Protein AF-A0A6A3IH41-F1 (afdb_monomer_lite)

Foldseek 3Di:
DLPPFDPVLLVVLLVCVVVPDDLVVSCVVGSDHSVNSVVVNVPVVPDCDDDDD

Radius of gyration: 11.87 Å; chains: 1; bounding box: 21×22×36 Å

pLDDT: mean 80.5, std 15.67, range [38.09, 92.44]

Sequence (53 aa):
MKAAFTEKQLEEAIDRVLAGEKLTAVADSSPVSLSTLKRKVAARNKGPGPEGP

Secondary structure (DSSP, 8-state):
------HHHHHHHHHHHHTT--HHHHHHSSSS-HHHHHHHHHHHHS-S-----

Structure (mmCIF, N/CA/C/O backbone):
data_AF-A0A6A3IH41-F1
#
_entry.id   AF-A0A6A3IH41-F1
#
loop_
_atom_site.group_PDB
_atom_site.id
_atom_site.type_symbol
_atom_site.label_atom_id
_atom_site.label_alt_id
_atom_site.label_comp_id
_atom_site.label_asym_id
_atom_site.label_entity_id
_atom_site.label_seq_id
_atom_site.pdbx_PDB_ins_code
_atom_site.Cartn_x
_atom_site.Cartn_y
_atom_site.Cartn_z
_atom_site.occupancy
_atom_site.B_iso_or_equiv
_atom_site.auth_seq_id
_atom_site.auth_comp_id
_atom_site.auth_asym_id
_atom_site.auth_atom_id
_atom_site.pdbx_PDB_model_num
ATOM 1 N N . MET A 1 1 ? 10.986 -15.560 -13.103 1.00 40.47 1 MET A N 1
ATOM 2 C CA . MET A 1 1 ? 11.756 -14.512 -12.396 1.00 40.47 1 MET A CA 1
ATOM 3 C C . MET A 1 1 ? 10.814 -13.833 -11.413 1.00 40.47 1 MET A C 1
ATOM 5 O O . MET A 1 1 ? 9.778 -13.347 -11.844 1.00 40.47 1 MET A O 1
ATOM 9 N N . LYS A 1 2 ? 11.087 -13.883 -10.104 1.00 52.22 2 LYS A N 1
ATOM 10 C CA . LYS A 1 2 ? 10.266 -13.192 -9.097 1.00 52.22 2 LYS A CA 1
ATOM 11 C C . LYS A 1 2 ? 10.668 -11.721 -9.179 1.00 52.22 2 LYS A C 1
ATOM 13 O O . LYS A 1 2 ? 11.768 -11.394 -8.750 1.00 52.22 2 LYS A O 1
ATOM 18 N N . ALA A 1 3 ? 9.871 -10.894 -9.857 1.00 57.06 3 ALA A N 1
ATOM 19 C CA . ALA A 1 3 ? 10.176 -9.476 -10.005 1.00 57.06 3 ALA A CA 1
ATOM 20 C C . ALA A 1 3 ? 10.404 -8.892 -8.606 1.00 57.06 3 ALA A C 1
ATOM 22 O O . ALA A 1 3 ? 9.512 -8.931 -7.756 1.00 57.06 3 ALA A O 1
ATOM 23 N N . ALA A 1 4 ? 11.633 -8.458 -8.340 1.00 73.19 4 ALA A N 1
ATOM 24 C CA . ALA A 1 4 ? 11.958 -7.763 -7.113 1.00 73.19 4 ALA A CA 1
ATOM 25 C C . ALA A 1 4 ? 11.295 -6.390 -7.224 1.00 73.19 4 ALA A C 1
ATOM 27 O O . ALA A 1 4 ? 11.789 -5.512 -7.925 1.00 73.19 4 ALA A O 1
ATOM 28 N N . PHE A 1 5 ? 10.118 -6.239 -6.617 1.00 80.19 5 PHE A N 1
ATOM 29 C CA . PHE A 1 5 ? 9.534 -4.920 -6.424 1.00 80.19 5 PHE A CA 1
ATOM 30 C C . PHE A 1 5 ? 10.494 -4.098 -5.562 1.00 80.19 5 PHE A C 1
ATOM 32 O O . PHE A 1 5 ? 11.166 -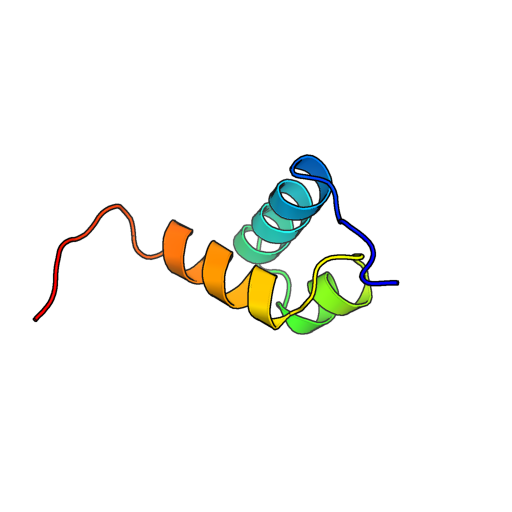4.627 -4.670 1.00 80.19 5 PHE A O 1
ATOM 39 N N . THR A 1 6 ? 10.581 -2.805 -5.840 1.00 87.06 6 THR A N 1
ATOM 40 C CA . THR A 1 6 ? 11.413 -1.911 -5.038 1.00 87.06 6 THR A CA 1
ATOM 41 C C . THR A 1 6 ? 10.728 -1.594 -3.714 1.00 87.06 6 THR A C 1
ATOM 43 O O . THR A 1 6 ? 9.507 -1.709 -3.574 1.00 87.06 6 THR A O 1
ATOM 46 N N . GLU A 1 7 ? 11.512 -1.161 -2.730 1.00 86.12 7 GLU A N 1
ATOM 47 C CA . GLU A 1 7 ? 10.974 -0.733 -1.437 1.00 86.12 7 GLU A CA 1
ATOM 48 C C . GLU A 1 7 ? 9.981 0.428 -1.608 1.00 86.12 7 GLU A C 1
ATOM 50 O O . GLU A 1 7 ? 8.902 0.403 -1.026 1.00 86.12 7 GLU A O 1
ATOM 55 N N . LYS A 1 8 ? 10.262 1.343 -2.547 1.00 88.25 8 LYS A N 1
ATOM 56 C CA . LYS A 1 8 ? 9.348 2.421 -2.939 1.00 88.25 8 LYS A CA 1
ATOM 57 C C . LYS A 1 8 ? 8.005 1.899 -3.464 1.00 88.25 8 LYS A C 1
ATOM 59 O O . LYS A 1 8 ? 6.959 2.375 -3.040 1.00 88.25 8 LYS A O 1
ATOM 64 N N . GLN A 1 9 ? 8.014 0.897 -4.347 1.00 90.12 9 GLN A N 1
ATOM 65 C CA . GLN A 1 9 ? 6.775 0.295 -4.864 1.00 90.12 9 GLN A CA 1
ATOM 66 C C . GLN A 1 9 ? 5.964 -0.386 -3.761 1.00 90.12 9 GLN A C 1
ATOM 68 O O . GLN A 1 9 ? 4.733 -0.360 -3.787 1.00 90.12 9 GLN A O 1
ATOM 73 N N . LEU A 1 10 ? 6.650 -0.992 -2.789 1.00 89.38 10 LEU A N 1
ATOM 74 C CA . LEU A 1 10 ? 6.007 -1.564 -1.617 1.00 89.38 10 LEU A CA 1
ATOM 75 C C . LEU A 1 10 ? 5.366 -0.482 -0.744 1.00 89.38 10 LEU A C 1
ATOM 77 O O . LEU A 1 10 ? 4.225 -0.658 -0.324 1.00 89.38 10 LEU A O 1
ATOM 81 N N . GLU A 1 11 ? 6.069 0.616 -0.476 1.00 90.62 11 GLU A N 1
ATOM 82 C CA . GLU A 1 11 ? 5.536 1.718 0.325 1.00 90.62 11 GLU A CA 1
ATOM 83 C C . GLU A 1 11 ? 4.349 2.407 -0.342 1.00 90.62 11 GLU A C 1
ATOM 85 O O . GLU A 1 11 ? 3.322 2.566 0.312 1.00 90.62 11 GLU A O 1
ATOM 90 N N . GLU A 1 12 ? 4.432 2.720 -1.639 1.00 92.44 12 GLU A N 1
ATOM 91 C CA . GLU A 1 12 ? 3.310 3.307 -2.384 1.00 92.44 12 GLU A CA 1
ATOM 92 C C . GLU A 1 12 ? 2.081 2.390 -2.366 1.00 92.44 12 GLU A C 1
ATOM 94 O O . GLU A 1 12 ? 0.954 2.846 -2.182 1.00 92.44 12 GLU A O 1
ATOM 99 N N . ALA A 1 13 ? 2.286 1.079 -2.515 1.00 92.00 13 ALA A N 1
ATOM 100 C CA . ALA A 1 13 ? 1.195 0.118 -2.462 1.00 92.00 13 ALA A CA 1
ATOM 101 C C . ALA A 1 13 ? 0.579 0.025 -1.051 1.00 92.00 13 ALA A C 1
ATOM 103 O O . ALA A 1 13 ? -0.638 -0.079 -0.908 1.00 92.00 13 ALA A O 1
ATOM 104 N N . ILE A 1 14 ? 1.389 0.079 0.009 1.00 91.19 14 ILE A N 1
ATOM 105 C CA . ILE A 1 14 ? 0.880 0.116 1.387 1.00 91.19 14 ILE A CA 1
ATOM 106 C C . ILE A 1 14 ? 0.085 1.403 1.627 1.00 91.19 14 ILE A C 1
ATOM 108 O O . ILE A 1 14 ? -0.997 1.329 2.204 1.00 91.19 14 ILE A O 1
ATOM 112 N N . ASP A 1 15 ? 0.590 2.551 1.176 1.00 91.94 15 ASP A N 1
ATOM 113 C CA . ASP A 1 15 ? -0.049 3.855 1.367 1.00 91.94 15 ASP A CA 1
ATOM 114 C C . ASP A 1 15 ? -1.437 3.911 0.716 1.00 91.94 15 ASP A C 1
ATOM 116 O O . ASP A 1 15 ? -2.410 4.272 1.373 1.00 91.94 15 ASP A O 1
ATOM 120 N N . ARG A 1 16 ? -1.574 3.396 -0.515 1.00 91.88 16 ARG A N 1
ATOM 121 C CA . ARG A 1 16 ? -2.878 3.264 -1.193 1.00 91.88 16 ARG A CA 1
ATOM 122 C C . ARG A 1 16 ? -3.875 2.418 -0.404 1.00 91.88 16 A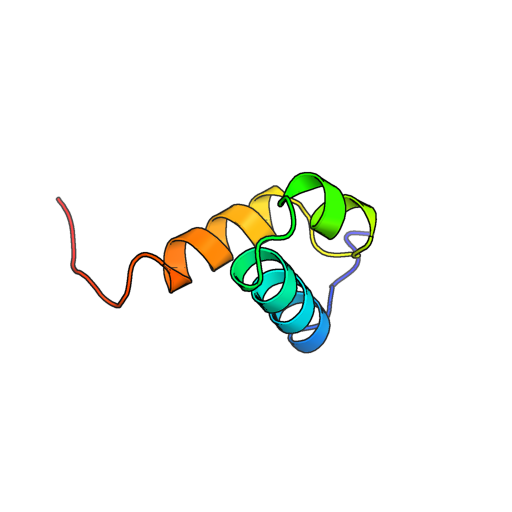RG A C 1
ATOM 124 O O . ARG A 1 16 ? -5.044 2.781 -0.291 1.00 91.88 16 ARG A O 1
ATOM 131 N N . VAL A 1 17 ? -3.423 1.304 0.177 1.00 91.44 17 VAL A N 1
ATOM 132 C CA . VAL A 1 17 ? -4.286 0.462 1.024 1.00 91.44 17 VAL A CA 1
ATOM 133 C C . VAL A 1 17 ? -4.685 1.200 2.301 1.00 91.44 17 VAL A C 1
ATOM 135 O O . VAL A 1 17 ? -5.839 1.119 2.716 1.00 91.44 17 VAL A O 1
ATOM 138 N N . LEU A 1 18 ? -3.755 1.929 2.923 1.00 87.50 18 LEU A N 1
ATOM 139 C CA . LEU A 1 18 ? -4.035 2.744 4.109 1.00 87.50 18 LEU A CA 1
ATOM 140 C C . LEU A 1 18 ? -4.970 3.924 3.798 1.00 87.50 18 LEU A C 1
ATOM 142 O O . LEU A 1 18 ? -5.771 4.293 4.652 1.00 87.50 18 LEU A O 1
ATOM 146 N N . ALA A 1 19 ? -4.938 4.450 2.572 1.00 90.69 19 ALA A N 1
ATOM 147 C CA . ALA A 1 19 ? -5.875 5.452 2.067 1.00 90.69 19 ALA A CA 1
ATOM 148 C C . ALA A 1 19 ? -7.293 4.896 1.803 1.00 90.69 19 ALA A C 1
ATOM 150 O O . ALA A 1 19 ? -8.205 5.664 1.499 1.00 90.69 19 ALA A O 1
ATOM 151 N N . GLY A 1 20 ? -7.503 3.579 1.932 1.00 88.81 20 GLY A N 1
ATOM 152 C CA . GLY A 1 20 ? -8.808 2.921 1.789 1.00 88.81 20 GLY A CA 1
ATOM 153 C C .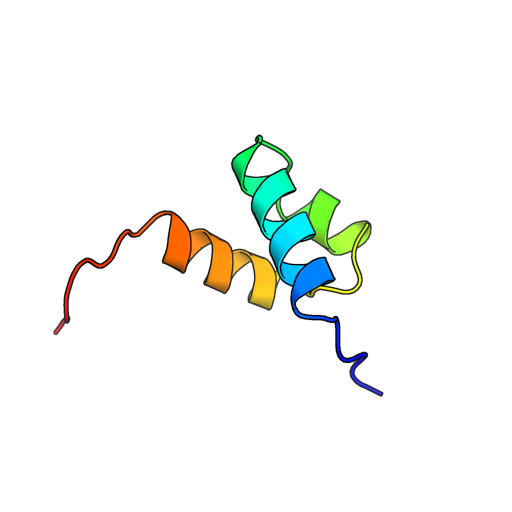 GLY A 1 20 ? -8.984 2.106 0.505 1.00 88.81 20 GLY A C 1
ATOM 154 O O . GLY A 1 20 ? -10.067 1.561 0.273 1.00 88.81 20 GLY A O 1
ATOM 155 N N . GLU A 1 21 ? -7.948 1.978 -0.328 1.00 92.19 21 GLU A N 1
ATOM 156 C CA . GLU A 1 21 ? -7.994 1.131 -1.522 1.00 92.19 21 GLU A CA 1
ATOM 157 C C . GLU A 1 21 ? -7.990 -0.366 -1.153 1.00 92.19 21 GLU A C 1
ATOM 159 O O . GLU A 1 21 ? -7.366 -0.813 -0.185 1.00 92.19 21 GLU A O 1
ATOM 164 N N . LYS A 1 22 ? -8.699 -1.194 -1.932 1.00 92.06 22 LYS A N 1
ATOM 165 C CA . LYS A 1 22 ? -8.762 -2.642 -1.676 1.00 92.06 22 LYS A CA 1
ATOM 166 C C . LYS A 1 22 ? -7.410 -3.295 -1.967 1.00 92.06 22 LYS A C 1
ATOM 168 O O . LYS A 1 22 ? -6.889 -3.163 -3.069 1.00 92.06 22 LYS A O 1
ATOM 173 N N . LEU A 1 23 ? -6.923 -4.128 -1.040 1.00 90.31 23 LEU A N 1
ATOM 174 C CA . LEU A 1 23 ? -5.690 -4.929 -1.182 1.00 90.31 23 LEU A CA 1
ATOM 175 C C . LEU A 1 23 ? -5.565 -5.643 -2.541 1.00 90.31 23 LEU A C 1
ATOM 177 O O . LEU A 1 23 ? -4.474 -5.708 -3.097 1.00 90.31 23 LEU A O 1
ATOM 181 N N 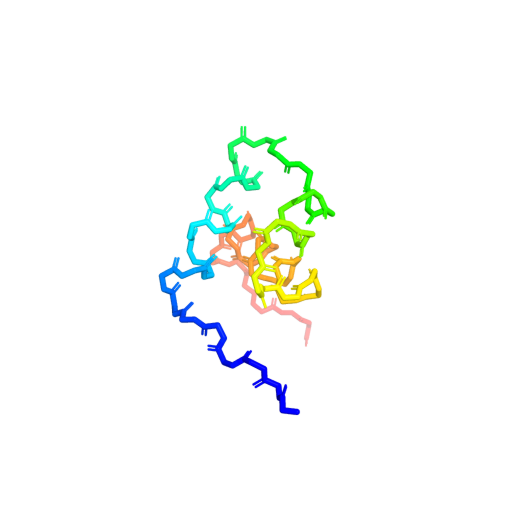. THR A 1 24 ? -6.667 -6.187 -3.067 1.00 91.94 24 THR A N 1
ATOM 182 C CA . THR A 1 24 ? -6.709 -6.869 -4.371 1.00 91.94 24 THR A CA 1
ATOM 183 C C . THR A 1 24 ? -6.510 -5.917 -5.540 1.00 91.94 24 THR A C 1
ATOM 185 O O . THR A 1 24 ? -5.790 -6.265 -6.461 1.00 91.94 24 THR A O 1
ATOM 188 N N . ALA A 1 25 ? -7.100 -4.722 -5.488 1.00 92.31 25 ALA A N 1
ATOM 189 C CA . ALA A 1 25 ? -6.946 -3.709 -6.529 1.00 92.31 25 ALA A CA 1
ATOM 190 C C . ALA A 1 25 ? -5.508 -3.177 -6.562 1.00 92.31 25 ALA A C 1
ATOM 192 O O . ALA A 1 25 ? -4.905 -3.073 -7.627 1.00 92.31 25 ALA A O 1
ATOM 193 N N . VAL A 1 26 ? -4.919 -2.941 -5.387 1.00 90.94 26 VAL A N 1
ATOM 194 C CA . VAL A 1 26 ? -3.525 -2.491 -5.293 1.00 90.94 26 VAL A CA 1
ATOM 195 C C . VAL A 1 26 ? -2.559 -3.561 -5.796 1.00 90.94 26 VAL A C 1
ATOM 197 O O . VAL A 1 26 ? -1.620 -3.244 -6.519 1.00 90.94 26 VAL A O 1
ATOM 200 N N . ALA A 1 27 ? -2.778 -4.825 -5.425 1.00 89.50 27 ALA A N 1
ATOM 201 C CA . ALA A 1 27 ? -1.935 -5.936 -5.861 1.00 89.50 27 ALA A CA 1
ATOM 202 C C . ALA A 1 27 ? -2.074 -6.256 -7.359 1.00 89.50 27 ALA A C 1
ATOM 204 O O . ALA A 1 27 ? -1.137 -6.789 -7.940 1.00 89.50 27 ALA A O 1
ATOM 205 N N . ASP A 1 28 ? -3.217 -5.945 -7.975 1.00 89.38 28 ASP A N 1
ATOM 206 C CA . ASP A 1 28 ? -3.425 -6.079 -9.422 1.00 89.38 28 ASP A CA 1
ATOM 207 C C . ASP A 1 28 ? -2.713 -4.952 -10.195 1.00 89.38 28 ASP A C 1
ATOM 209 O O . ASP A 1 28 ? -2.070 -5.187 -11.215 1.00 89.38 28 ASP A O 1
ATOM 213 N N . SER A 1 29 ? -2.726 -3.732 -9.645 1.00 86.62 29 SER A N 1
ATOM 214 C CA . SER A 1 29 ? -2.086 -2.549 -10.237 1.00 86.62 29 SER A CA 1
ATOM 215 C C . SER A 1 29 ? -0.601 -2.371 -9.864 1.00 86.62 29 SER A C 1
ATOM 217 O O . SER A 1 29 ? 0.008 -1.368 -10.253 1.00 86.62 29 SER A O 1
ATOM 219 N N . SER A 1 30 ? -0.003 -3.286 -9.096 1.00 84.06 30 SER A N 1
ATOM 220 C CA . SER A 1 30 ? 1.363 -3.161 -8.570 1.00 84.06 30 SER A CA 1
ATOM 221 C C . SER A 1 30 ? 2.155 -4.457 -8.753 1.00 84.06 30 SER A C 1
ATOM 223 O O . SER A 1 30 ? 1.592 -5.542 -8.659 1.00 84.06 30 SER A O 1
ATOM 225 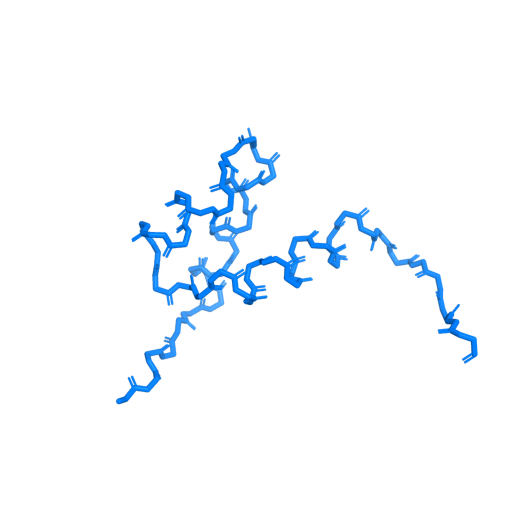N N . PRO A 1 31 ? 3.490 -4.398 -8.929 1.00 86.06 31 PRO A N 1
ATOM 226 C CA . PRO A 1 31 ? 4.333 -5.599 -8.923 1.00 86.06 31 PRO A CA 1
ATOM 227 C C . PRO A 1 31 ? 4.414 -6.288 -7.547 1.00 86.06 31 PRO A C 1
ATOM 229 O O . PRO A 1 31 ? 5.038 -7.344 -7.411 1.00 86.06 31 PRO A O 1
ATOM 232 N N . VAL A 1 32 ? 3.816 -5.700 -6.508 1.00 86.69 32 VAL A N 1
ATOM 233 C CA . VAL A 1 32 ? 3.781 -6.254 -5.155 1.00 86.69 32 VAL A CA 1
ATOM 234 C C . VAL A 1 32 ? 2.690 -7.316 -5.042 1.00 86.69 32 VAL A C 1
ATOM 236 O O . VAL A 1 32 ? 1.505 -7.047 -5.208 1.00 86.69 32 VAL A O 1
ATOM 239 N N . SER A 1 33 ? 3.073 -8.531 -4.650 1.00 88.56 33 SER A N 1
ATOM 240 C CA . SER A 1 33 ? 2.105 -9.604 -4.414 1.00 88.56 33 SER A CA 1
ATOM 241 C C . SER A 1 33 ? 1.164 -9.297 -3.246 1.00 88.56 33 SER A C 1
ATOM 243 O O . SER A 1 33 ? 1.600 -8.854 -2.179 1.00 88.56 33 SER A O 1
ATOM 245 N N . LEU A 1 34 ? -0.106 -9.678 -3.396 1.00 89.62 34 LEU A N 1
ATOM 246 C CA . LEU A 1 34 ? -1.147 -9.509 -2.377 1.00 89.62 34 LEU A CA 1
ATOM 247 C C . LEU A 1 34 ? -0.740 -10.043 -0.995 1.00 89.62 34 LEU A C 1
ATOM 249 O O . LEU A 1 34 ? -0.976 -9.390 0.018 1.00 89.62 34 LEU A O 1
ATOM 253 N N . SER A 1 35 ? -0.083 -11.203 -0.936 1.00 89.62 35 SER A N 1
ATOM 254 C CA . SER A 1 35 ? 0.389 -11.797 0.323 1.00 89.62 35 SER A CA 1
ATOM 255 C C . SER A 1 35 ? 1.418 -10.920 1.044 1.00 89.62 35 SER A C 1
ATOM 257 O O . SER A 1 35 ? 1.372 -10.793 2.269 1.00 89.62 35 SER A O 1
ATOM 259 N N . THR A 1 36 ? 2.331 -10.292 0.295 1.00 88.94 36 THR A N 1
ATOM 260 C CA . THR A 1 36 ? 3.319 -9.346 0.835 1.00 88.94 36 THR A CA 1
ATOM 261 C C . THR A 1 36 ? 2.621 -8.096 1.347 1.00 88.94 36 THR A C 1
ATOM 263 O O . THR A 1 36 ? 2.872 -7.671 2.477 1.00 88.94 36 THR A O 1
ATOM 266 N N . LEU A 1 37 ? 1.709 -7.550 0.540 1.00 89.12 37 LEU A N 1
ATOM 267 C CA . LEU A 1 37 ? 0.951 -6.349 0.863 1.00 89.12 37 LEU A CA 1
ATOM 268 C C . LEU A 1 37 ? 0.127 -6.543 2.142 1.00 89.12 37 LEU A C 1
ATOM 270 O O . LEU A 1 37 ? 0.254 -5.770 3.087 1.00 89.12 37 LEU A O 1
ATOM 274 N N . LYS A 1 38 ? -0.613 -7.655 2.235 1.00 89.81 38 LYS A N 1
ATOM 275 C CA . LYS A 1 38 ? -1.397 -8.037 3.417 1.00 89.81 38 LYS A CA 1
ATOM 276 C C . LYS A 1 38 ? -0.528 -8.142 4.673 1.00 89.81 38 LYS A C 1
ATOM 278 O O . LYS A 1 38 ? -0.916 -7.626 5.717 1.00 89.81 38 LYS A O 1
ATOM 283 N N . ARG A 1 39 ? 0.652 -8.772 4.584 1.00 89.38 39 ARG A N 1
ATOM 284 C CA . ARG A 1 39 ? 1.577 -8.910 5.724 1.00 89.38 39 ARG A CA 1
ATOM 285 C C . ARG A 1 39 ? 2.105 -7.552 6.193 1.00 89.38 39 ARG A C 1
ATOM 287 O O . ARG A 1 39 ? 2.124 -7.295 7.392 1.00 89.38 39 ARG A O 1
ATOM 294 N N . LYS A 1 40 ? 2.523 -6.686 5.266 1.00 88.94 40 LYS A N 1
ATOM 295 C CA . LYS A 1 40 ? 3.085 -5.365 5.588 1.00 88.94 40 LYS A CA 1
ATOM 296 C C . LYS A 1 40 ? 2.031 -4.387 6.108 1.00 88.94 40 LYS A C 1
ATOM 298 O O . LYS A 1 40 ? 2.292 -3.705 7.093 1.00 88.94 40 LYS A O 1
ATOM 303 N N . VAL A 1 41 ? 0.839 -4.364 5.512 1.00 87.62 41 VAL A N 1
ATOM 304 C CA . VAL A 1 41 ? -0.291 -3.550 5.990 1.00 87.62 41 VAL A CA 1
ATOM 305 C C . VAL A 1 41 ? -0.729 -4.007 7.383 1.00 87.62 41 VAL A C 1
ATOM 307 O O . VAL A 1 41 ? -0.923 -3.170 8.260 1.00 87.62 41 VAL A O 1
ATOM 310 N N . ALA A 1 42 ? -0.815 -5.320 7.630 1.00 86.31 42 ALA A N 1
ATOM 311 C CA . ALA A 1 42 ? -1.108 -5.848 8.963 1.00 86.31 42 ALA A CA 1
ATOM 312 C C . ALA A 1 42 ? -0.039 -5.443 9.992 1.00 86.31 42 ALA A C 1
ATOM 314 O O . ALA A 1 42 ? -0.389 -5.056 11.100 1.00 86.31 42 ALA A O 1
ATOM 315 N N . ALA A 1 43 ? 1.244 -5.474 9.615 1.00 84.75 43 ALA A N 1
ATOM 316 C CA . ALA A 1 43 ? 2.345 -5.035 10.473 1.00 84.75 43 ALA A CA 1
ATOM 317 C C . ALA A 1 43 ? 2.372 -3.515 10.727 1.00 84.75 43 ALA A C 1
ATOM 319 O O . ALA A 1 43 ? 2.910 -3.098 11.742 1.00 84.75 43 ALA A O 1
ATOM 320 N N . ARG A 1 44 ? 1.819 -2.680 9.832 1.00 78.31 44 ARG A N 1
ATOM 321 C CA . ARG A 1 44 ? 1.679 -1.229 10.070 1.00 78.31 44 ARG A CA 1
ATOM 322 C C . ARG A 1 44 ? 0.442 -0.879 10.904 1.00 78.31 44 ARG A C 1
ATOM 324 O O . ARG A 1 44 ? 0.522 0.013 11.736 1.00 78.31 44 ARG A O 1
ATOM 331 N N . ASN A 1 45 ? -0.681 -1.573 10.701 1.00 71.69 45 ASN A N 1
ATOM 332 C CA . ASN A 1 45 ? -1.904 -1.372 11.496 1.00 71.69 45 ASN A CA 1
ATOM 333 C C . ASN A 1 45 ? -1.769 -1.913 12.920 1.00 71.69 45 ASN A C 1
ATOM 335 O O . ASN A 1 45 ? -2.273 -1.328 13.875 1.00 71.69 45 ASN A O 1
ATOM 339 N N . LYS A 1 46 ? -1.065 -3.034 13.072 1.00 61.62 46 LYS A N 1
ATOM 340 C CA . LYS A 1 46 ? -0.615 -3.520 14.367 1.00 61.62 46 LYS A CA 1
ATOM 341 C C . LYS A 1 46 ? 0.654 -2.727 14.692 1.00 61.62 46 LYS A C 1
ATOM 343 O O . LYS A 1 46 ? 1.751 -3.205 14.426 1.00 61.62 46 LYS A O 1
ATOM 348 N N . GLY A 1 47 ? 0.508 -1.485 15.173 1.00 50.72 47 GLY A N 1
ATOM 349 C CA . GLY A 1 47 ? 1.635 -0.713 15.722 1.00 50.72 47 GLY A CA 1
ATOM 350 C C . GLY A 1 47 ? 2.474 -1.583 16.675 1.00 50.72 47 GLY A C 1
ATOM 351 O O . GLY A 1 47 ? 1.956 -2.602 17.135 1.00 50.72 47 GLY A O 1
ATOM 352 N N . PRO A 1 48 ? 3.751 -1.244 16.949 1.00 54.91 48 PRO A N 1
ATOM 353 C CA . PRO A 1 48 ? 4.683 -2.127 17.655 1.00 54.91 48 PRO A CA 1
ATOM 354 C C . PRO A 1 48 ? 4.045 -2.603 18.962 1.00 54.91 48 PRO A C 1
ATOM 356 O O . PRO A 1 48 ? 3.892 -1.845 19.913 1.00 54.91 48 PRO A O 1
ATOM 359 N N . GLY A 1 49 ? 3.577 -3.843 18.963 1.00 47.03 49 GLY A N 1
ATOM 360 C CA . GLY A 1 49 ? 2.678 -4.354 19.979 1.00 47.03 49 GLY A CA 1
ATOM 361 C C . GLY A 1 49 ? 2.821 -5.863 20.018 1.00 47.03 49 GLY A C 1
ATOM 362 O O . GLY A 1 49 ? 2.806 -6.502 18.960 1.00 47.03 49 GLY A O 1
ATOM 363 N N . PRO A 1 50 ? 3.064 -6.392 21.220 1.00 58.44 50 PRO A N 1
ATOM 364 C CA . PRO A 1 50 ? 4.314 -7.061 21.541 1.00 58.44 50 PRO A CA 1
ATOM 365 C C . PRO A 1 50 ? 4.223 -8.551 21.229 1.00 58.44 50 PRO A C 1
ATOM 367 O O . PRO A 1 50 ? 3.225 -9.022 20.686 1.00 58.44 50 PRO A O 1
ATOM 370 N N . GLU A 1 51 ? 5.314 -9.252 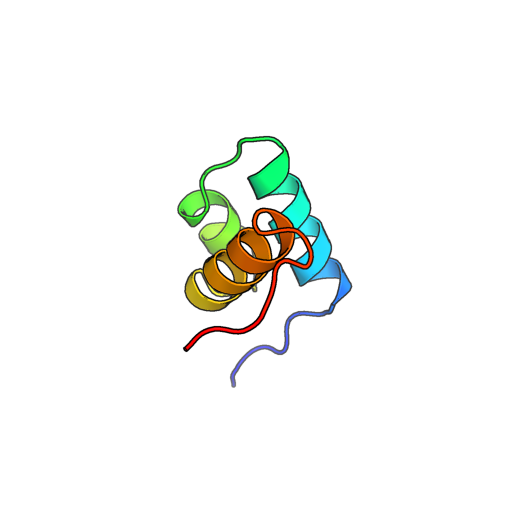21.515 1.00 60.34 51 GLU A N 1
ATOM 371 C CA . GLU A 1 51 ? 5.389 -10.700 21.702 1.00 60.34 51 GLU A CA 1
ATOM 372 C C . GLU A 1 51 ? 4.043 -11.411 21.871 1.00 60.34 51 GLU A C 1
ATOM 374 O O . GLU A 1 51 ? 3.166 -10.996 22.632 1.00 60.34 51 GLU A O 1
ATOM 379 N N . GLY A 1 52 ? 3.935 -12.576 21.253 1.00 38.09 52 GLY A N 1
ATOM 380 C CA . GLY A 1 52 ? 3.128 -13.604 21.878 1.00 38.09 52 GLY A CA 1
ATOM 381 C C . GLY A 1 52 ? 3.087 -14.891 21.080 1.00 38.09 52 GLY A C 1
ATOM 382 O O . GLY A 1 52 ? 3.232 -14.848 19.853 1.00 38.09 52 GLY A O 1
ATOM 383 N N . PRO A 1 53 ? 2.725 -16.000 21.732 1.00 47.81 53 PRO A N 1
ATOM 384 C CA . PRO A 1 53 ? 3.027 -16.422 23.108 1.00 47.81 53 PRO A CA 1
ATOM 385 C C . PRO A 1 53 ? 4.365 -17.179 23.221 1.00 47.81 53 PRO A C 1
ATOM 387 O O . PRO A 1 53 ? 4.967 -17.491 22.168 1.00 47.81 53 PRO A O 1
#

Organism: NCBI:txid129364